Protein AF-A0AB74HRT0-F1 (afdb_monomer_lite)

Foldseek 3Di:
DDLVVVLDQQLFDQPPVRQTGHLRNLVCCCVPPVDQDQEEEDPQNQDVSNVVSNLVSNVVSVHAYEYELHPDPDPVSQVVSPVSDDRPRYDYDDDDDDDDDPPPDD

pLDDT: mean 77.88, std 8.45, range [42.94, 88.19]

Organism: Klebsiella pneumoniae (NCBI:txid573)

Secondary structure (DSSP, 8-state):
--HHHHHHHHH--B-TTS-B-GGGGGGGHHHHHS----EEE-TT---HHHHHHHHHHHHHHT-EEEEE-TT--SHHHHHHHHHT---TTEEEE-S------SS---

Sequence (106 aa):
ETEAETTSNIIGGVTADGKKTGIKALLSAQSQLGLKPRILGVPGHDTQAVSTELLSVAQSLRGFAYLSAYGCKTVEEAIAYRENFSQREGMLIWPDFINFDTVLQA

Structure (mmCIF, N/CA/C/O backbone):
data_AF-A0AB74HRT0-F1
#
_entry.id   AF-A0AB74HRT0-F1
#
loop_
_atom_site.group_PDB
_atom_site.id
_atom_site.type_symbol
_atom_site.label_atom_id
_atom_site.label_alt_id
_atom_site.label_comp_id
_atom_site.label_asym_id
_atom_site.label_entity_id
_atom_site.label_seq_id
_atom_site.pdbx_PDB_ins_code
_atom_site.Cartn_x
_atom_site.Cartn_y
_atom_site.Cartn_z
_atom_site.occupancy
_atom_site.B_iso_or_equiv
_atom_site.auth_seq_id
_atom_site.auth_comp_id
_atom_site.auth_asym_id
_atom_site.auth_atom_id
_atom_site.pdbx_PDB_model_num
ATOM 1 N N . GLU A 1 1 ? -3.477 17.620 -11.665 1.00 48.28 1 GLU A N 1
ATOM 2 C CA . GLU A 1 1 ? -3.332 17.371 -10.216 1.00 48.28 1 GLU A CA 1
ATOM 3 C C . GLU A 1 1 ? -1.865 17.189 -9.903 1.00 48.28 1 GLU A C 1
ATOM 5 O O . GLU A 1 1 ? -1.138 16.681 -10.752 1.00 48.28 1 GLU A O 1
ATOM 10 N N . THR A 1 2 ? -1.415 17.658 -8.746 1.00 62.56 2 THR A N 1
ATOM 11 C CA . THR A 1 2 ? -0.007 17.544 -8.358 1.00 62.56 2 THR A CA 1
ATOM 12 C C . THR A 1 2 ? 0.234 16.153 -7.767 1.00 62.56 2 THR A C 1
ATOM 14 O O . THR A 1 2 ? -0.519 15.731 -6.895 1.00 62.56 2 THR A O 1
ATOM 17 N N . GLU A 1 3 ? 1.282 15.435 -8.185 1.00 63.31 3 GLU A N 1
ATOM 18 C CA . GLU A 1 3 ? 1.591 14.069 -7.698 1.00 63.31 3 GLU A CA 1
ATOM 19 C C . GLU A 1 3 ? 1.662 13.973 -6.161 1.00 63.31 3 GLU A C 1
ATOM 21 O O . GLU A 1 3 ? 1.320 12.949 -5.564 1.00 63.31 3 GLU A O 1
ATOM 26 N N . ALA A 1 4 ? 2.059 15.068 -5.506 1.00 67.25 4 ALA A N 1
ATOM 27 C CA . ALA A 1 4 ? 2.097 15.191 -4.053 1.00 67.25 4 ALA A CA 1
ATOM 28 C C . ALA A 1 4 ? 0.698 15.183 -3.403 1.00 67.25 4 ALA A C 1
ATOM 30 O O . ALA A 1 4 ? 0.509 14.570 -2.352 1.00 67.25 4 ALA A O 1
ATOM 31 N N . GLU A 1 5 ? -0.294 15.822 -4.026 1.00 70.31 5 GLU A N 1
ATOM 32 C CA . GLU A 1 5 ? -1.679 15.831 -3.538 1.00 70.31 5 GLU A CA 1
ATOM 33 C C . GLU A 1 5 ? -2.307 14.447 -3.703 1.00 70.31 5 GLU A C 1
ATOM 35 O O . GLU A 1 5 ? -2.927 13.932 -2.771 1.00 70.31 5 GLU A O 1
ATOM 40 N N . THR A 1 6 ? -2.065 13.796 -4.844 1.00 72.25 6 THR A N 1
ATOM 41 C CA . THR A 1 6 ? -2.503 12.418 -5.095 1.00 72.25 6 THR A CA 1
ATOM 42 C C . THR A 1 6 ? -1.881 11.451 -4.084 1.00 72.25 6 THR A C 1
ATOM 44 O O . THR A 1 6 ? -2.591 10.646 -3.486 1.00 72.25 6 THR A O 1
ATOM 47 N N . THR A 1 7 ? -0.582 11.587 -3.800 1.00 75.44 7 THR A N 1
ATOM 48 C CA . THR A 1 7 ? 0.126 10.788 -2.783 1.00 75.44 7 THR A CA 1
ATOM 49 C C . THR A 1 7 ? -0.482 10.965 -1.387 1.00 75.44 7 THR A C 1
ATOM 51 O O . THR A 1 7 ? -0.743 9.981 -0.691 1.00 75.44 7 THR A O 1
ATOM 54 N N . SER A 1 8 ? -0.759 12.209 -0.987 1.00 76.19 8 SER A N 1
ATOM 55 C CA . SER A 1 8 ? -1.390 12.518 0.303 1.00 76.19 8 SER A CA 1
ATOM 56 C C . SER A 1 8 ? -2.791 11.909 0.415 1.00 76.19 8 SER A C 1
ATOM 58 O O . SER A 1 8 ? -3.128 11.282 1.423 1.00 76.19 8 SER A O 1
ATOM 60 N N . ASN A 1 9 ? -3.589 12.012 -0.650 1.00 80.62 9 ASN A N 1
ATOM 61 C CA . ASN A 1 9 ? -4.940 11.456 -0.697 1.00 80.62 9 ASN A CA 1
ATOM 62 C C . ASN A 1 9 ? -4.947 9.920 -0.633 1.00 80.62 9 ASN A C 1
ATOM 64 O O . ASN A 1 9 ? -5.820 9.341 0.017 1.00 80.62 9 ASN A O 1
ATOM 68 N N . ILE A 1 10 ? -3.968 9.260 -1.262 1.00 79.69 10 ILE A N 1
ATOM 69 C CA . ILE A 1 10 ? -3.825 7.798 -1.241 1.00 79.69 10 ILE A CA 1
ATOM 70 C C . ILE A 1 10 ? -3.439 7.302 0.156 1.00 79.69 10 ILE A C 1
ATOM 72 O O . ILE A 1 10 ? -4.100 6.408 0.688 1.00 79.69 10 ILE A O 1
ATOM 76 N N . ILE A 1 11 ? -2.401 7.879 0.774 1.00 80.75 11 ILE A N 1
ATOM 77 C CA . ILE A 1 11 ? -1.999 7.522 2.147 1.00 80.75 11 ILE A CA 1
ATOM 78 C C . ILE A 1 11 ? -3.176 7.753 3.098 1.00 80.75 11 ILE A C 1
ATOM 80 O O . ILE A 1 11 ? -3.524 6.893 3.917 1.00 80.75 11 ILE A O 1
ATOM 84 N N . GLY A 1 12 ? -3.825 8.902 2.928 1.00 81.50 12 GLY A N 1
ATOM 85 C CA . GLY A 1 12 ? -4.939 9.335 3.740 1.00 81.50 12 GLY A CA 1
ATOM 86 C C . GLY A 1 12 ? -4.540 9.629 5.184 1.00 81.50 12 GLY A C 1
ATOM 87 O O . GLY A 1 12 ? -3.375 9.640 5.590 1.00 81.50 12 GLY A O 1
ATOM 88 N N . GLY A 1 13 ? -5.548 9.889 6.004 1.00 80.44 13 GLY A N 1
ATOM 89 C CA . GLY A 1 13 ? -5.359 10.327 7.377 1.00 80.44 13 GLY A CA 1
ATOM 90 C C . GLY A 1 13 ? -6.538 9.967 8.259 1.00 80.44 13 GLY A C 1
ATOM 91 O O . GLY A 1 13 ? -7.365 9.122 7.919 1.00 80.44 13 GLY A O 1
ATOM 92 N N . VAL A 1 14 ? -6.593 10.611 9.419 1.00 75.81 14 VAL A N 1
ATOM 93 C CA . VAL A 1 14 ? -7.773 10.614 10.282 1.00 75.81 14 VAL A CA 1
ATOM 94 C C . VAL A 1 14 ? -8.360 12.014 10.184 1.00 75.81 14 VAL A C 1
ATOM 96 O O . VAL A 1 14 ? -7.673 12.983 10.501 1.00 75.81 14 VAL A O 1
ATOM 99 N N . THR A 1 15 ? -9.590 12.137 9.692 1.00 75.56 15 THR A N 1
ATOM 100 C CA . THR A 1 15 ? -10.284 13.430 9.683 1.00 75.56 15 THR A CA 1
ATOM 101 C C . THR A 1 15 ? -10.632 13.846 11.112 1.00 75.56 15 THR A C 1
ATOM 103 O O . THR A 1 15 ? -10.642 13.015 12.022 1.00 75.56 15 THR A O 1
ATOM 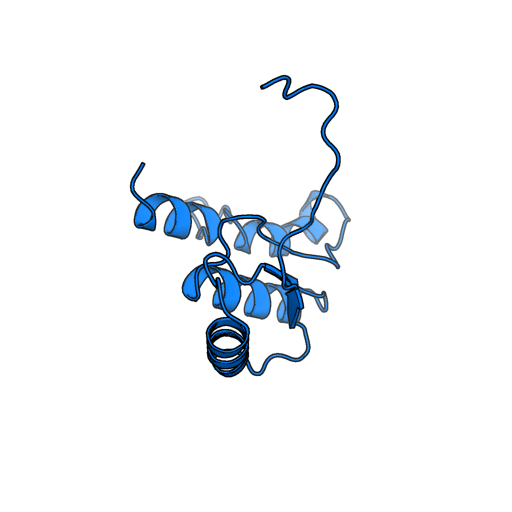106 N N . ALA A 1 16 ? -10.952 15.125 11.323 1.00 71.06 16 ALA A N 1
ATOM 107 C CA . ALA A 1 16 ? -11.369 15.635 12.634 1.00 71.06 16 ALA A CA 1
ATOM 108 C C . ALA A 1 16 ? -12.571 14.864 13.224 1.00 71.06 16 ALA A C 1
ATOM 110 O O . ALA A 1 16 ? -12.677 14.717 14.437 1.00 71.06 16 ALA A O 1
ATOM 111 N N . ASP A 1 17 ? -13.413 14.285 12.362 1.00 71.25 17 ASP A N 1
ATOM 112 C CA . ASP A 1 17 ? -14.556 13.442 12.736 1.00 71.25 17 ASP A CA 1
ATOM 113 C C . ASP A 1 17 ? -14.173 11.991 13.098 1.00 71.25 17 ASP A C 1
ATOM 115 O O . ASP A 1 17 ? -15.039 11.130 13.253 1.00 71.25 17 ASP A O 1
ATOM 119 N N . GLY A 1 18 ? -12.877 11.671 13.160 1.00 73.75 18 GLY A N 1
ATOM 120 C CA . GLY A 1 18 ? -12.369 10.331 13.460 1.00 73.75 18 GLY A CA 1
ATOM 121 C C . GLY A 1 18 ? -12.464 9.333 12.300 1.00 73.75 18 GLY A C 1
ATOM 122 O O . GLY A 1 18 ? -12.160 8.150 12.483 1.00 73.75 18 GLY A O 1
ATOM 123 N N . LYS A 1 19 ? -12.861 9.766 11.093 1.00 77.12 19 LYS A N 1
ATOM 124 C CA . LYS A 1 19 ? -12.926 8.883 9.918 1.00 77.12 19 LYS A CA 1
ATOM 125 C C . LYS A 1 19 ? -11.531 8.678 9.339 1.00 77.12 19 LYS A C 1
ATOM 127 O O . LYS A 1 19 ? -10.826 9.634 9.028 1.00 77.12 19 LYS A O 1
ATOM 132 N N . LYS A 1 20 ? -11.146 7.414 9.163 1.00 81.00 20 LYS A N 1
ATOM 133 C CA . LYS A 1 20 ? -9.913 7.048 8.460 1.00 81.00 20 LYS A CA 1
ATOM 134 C C . LYS A 1 20 ? -10.148 7.113 6.951 1.00 81.00 20 LYS A C 1
ATOM 136 O O . LYS A 1 20 ? -11.142 6.566 6.478 1.00 81.00 20 LYS A O 1
ATOM 141 N N . THR A 1 21 ? -9.245 7.747 6.215 1.00 83.06 21 THR A N 1
ATOM 142 C CA . THR A 1 21 ? -9.284 7.866 4.748 1.00 83.06 21 THR A CA 1
ATOM 143 C C . THR A 1 21 ? -8.093 7.154 4.103 1.00 83.06 21 THR A C 1
ATOM 145 O O . THR A 1 21 ? -7.152 6.765 4.799 1.00 83.06 21 THR A O 1
ATOM 148 N N . GLY A 1 22 ? -8.150 6.943 2.783 1.00 84.62 22 GLY A N 1
ATOM 149 C CA . GLY A 1 22 ? -7.073 6.309 2.016 1.00 84.62 22 GLY A CA 1
ATOM 150 C C . GLY A 1 22 ? -6.742 4.894 2.499 1.00 84.62 22 GLY A C 1
ATOM 151 O O . GLY A 1 22 ? -7.629 4.125 2.879 1.00 84.62 22 GLY A O 1
ATOM 152 N N . ILE A 1 23 ? -5.452 4.562 2.546 1.00 81.44 23 ILE A N 1
ATOM 153 C CA . ILE A 1 23 ? -4.946 3.258 3.005 1.00 81.44 23 ILE A CA 1
ATOM 154 C C . ILE A 1 23 ? -5.348 2.979 4.465 1.00 81.44 23 ILE A C 1
ATOM 156 O O . ILE A 1 23 ? -5.686 1.846 4.820 1.00 81.44 23 ILE A O 1
ATOM 160 N N . LYS A 1 24 ? -5.402 4.003 5.327 1.00 81.12 24 LYS A N 1
ATOM 161 C CA . LYS A 1 24 ? -5.774 3.837 6.747 1.00 81.12 24 LYS A CA 1
ATOM 162 C C . LYS A 1 24 ? -7.224 3.393 6.938 1.00 81.12 24 LYS A C 1
ATOM 164 O O . LYS A 1 24 ? -7.541 2.798 7.972 1.00 81.12 24 LYS A O 1
ATOM 169 N N . ALA A 1 25 ? -8.098 3.625 5.957 1.00 82.69 25 ALA A N 1
ATOM 170 C CA . ALA A 1 25 ? -9.478 3.143 5.985 1.00 82.69 25 ALA A CA 1
ATOM 171 C C . ALA A 1 25 ? -9.559 1.606 5.999 1.00 82.69 25 ALA A C 1
ATOM 173 O O . ALA A 1 25 ? -10.454 1.041 6.628 1.00 82.69 25 ALA A O 1
ATOM 174 N N . LEU A 1 26 ? -8.578 0.919 5.401 1.00 81.12 26 LEU A N 1
ATOM 175 C CA . LEU A 1 26 ? -8.530 -0.545 5.329 1.00 81.12 26 LEU A CA 1
ATOM 176 C C . LEU A 1 26 ? -8.404 -1.204 6.710 1.00 81.12 26 LEU A C 1
ATOM 178 O O . LEU A 1 26 ? -8.872 -2.324 6.904 1.00 81.12 26 LEU A O 1
ATOM 182 N N . LEU A 1 27 ? -7.858 -0.493 7.704 1.00 82.00 27 LEU A N 1
ATOM 183 C CA . LEU A 1 27 ? -7.828 -0.947 9.100 1.00 82.00 27 LEU A CA 1
ATOM 184 C C . LEU A 1 27 ? -9.222 -1.007 9.736 1.00 82.00 27 LEU A C 1
ATOM 186 O O . LEU A 1 27 ? -9.434 -1.766 10.678 1.00 82.00 27 LEU A O 1
ATOM 190 N N . SER A 1 28 ? -10.164 -0.205 9.242 1.00 81.94 28 SER A N 1
ATOM 191 C CA . SER A 1 28 ? -11.550 -0.166 9.720 1.00 81.94 28 SER A CA 1
ATOM 192 C C . SER A 1 28 ? -12.486 -1.071 8.910 1.00 81.94 28 SER A C 1
ATOM 194 O O . SER A 1 28 ? -13.643 -1.245 9.292 1.00 81.94 28 SER A O 1
ATOM 196 N N . ALA A 1 29 ? -12.006 -1.675 7.817 1.00 81.62 29 ALA A N 1
ATOM 197 C CA . ALA A 1 29 ? -12.820 -2.527 6.949 1.00 81.62 29 ALA A CA 1
ATOM 198 C C . ALA A 1 29 ? -13.382 -3.750 7.693 1.00 81.62 29 ALA A C 1
ATOM 200 O O . ALA A 1 29 ? -14.538 -4.114 7.490 1.00 81.62 29 ALA A O 1
ATOM 201 N N . GLN A 1 30 ? -12.613 -4.334 8.620 1.00 81.94 30 GLN A N 1
ATOM 202 C CA . GLN A 1 30 ? -13.077 -5.483 9.402 1.00 81.94 30 GLN A CA 1
ATOM 203 C C . GLN A 1 30 ? -14.269 -5.125 10.299 1.00 81.94 30 GLN A C 1
ATOM 205 O O . GLN A 1 30 ? -15.217 -5.898 10.391 1.00 81.94 30 GLN A O 1
ATOM 210 N N . SER A 1 31 ? -14.241 -3.958 10.943 1.00 82.94 31 SER A N 1
ATOM 211 C CA . SER A 1 31 ? -15.308 -3.500 11.838 1.00 82.94 31 SER A CA 1
ATOM 212 C C . SER A 1 31 ? -16.550 -3.018 11.088 1.00 82.94 31 SER A C 1
ATOM 214 O O . SER A 1 31 ? -17.648 -3.128 11.621 1.00 82.94 31 SER A O 1
ATOM 216 N N . GLN A 1 32 ? -16.393 -2.487 9.873 1.00 83.62 32 GLN A N 1
ATOM 217 C CA . GLN A 1 32 ? -17.508 -1.937 9.092 1.00 83.62 32 GLN A CA 1
ATOM 218 C C . GLN A 1 32 ? -18.167 -2.960 8.164 1.00 83.62 32 GLN A C 1
ATOM 220 O O . GLN A 1 32 ? -19.383 -2.952 8.007 1.00 83.62 32 GLN A O 1
ATOM 225 N N . LEU A 1 33 ? -17.367 -3.819 7.531 1.00 84.25 33 LEU A N 1
ATOM 226 C CA . LEU A 1 33 ? -17.810 -4.712 6.459 1.00 84.25 33 LEU A CA 1
ATOM 227 C C . LEU A 1 33 ? -17.662 -6.194 6.829 1.00 84.25 33 LEU A C 1
ATOM 229 O O . LEU A 1 33 ? -18.044 -7.056 6.046 1.00 84.25 33 LEU A O 1
ATOM 233 N N . GLY A 1 34 ? -17.058 -6.516 7.980 1.00 82.50 34 GLY A N 1
ATOM 234 C CA . GLY A 1 34 ? -16.745 -7.898 8.372 1.00 82.50 34 GLY A CA 1
ATOM 235 C C . GLY A 1 34 ? -15.638 -8.550 7.534 1.00 82.50 34 GLY A C 1
ATOM 236 O O . GLY A 1 34 ? -15.252 -9.690 7.788 1.00 82.50 34 GLY A O 1
ATOM 237 N N . LEU A 1 35 ? -15.095 -7.831 6.550 1.00 84.56 35 LEU A N 1
ATOM 238 C CA . LEU A 1 35 ? -14.058 -8.305 5.647 1.00 84.56 35 LEU A CA 1
ATOM 239 C C . LEU A 1 35 ? -12.699 -7.814 6.128 1.00 84.56 35 LEU A C 1
ATOM 241 O O . LEU A 1 35 ? -12.503 -6.629 6.389 1.00 84.56 35 LEU A O 1
ATOM 245 N N . LYS A 1 36 ? -11.740 -8.734 6.212 1.00 82.31 36 LYS A N 1
ATOM 246 C CA . LYS A 1 36 ? -10.352 -8.414 6.531 1.00 82.31 36 LYS A CA 1
ATOM 247 C C . LYS A 1 36 ? -9.524 -8.441 5.243 1.00 82.31 36 LYS A C 1
ATOM 249 O O . LYS A 1 36 ? -9.232 -9.541 4.770 1.00 82.31 36 LYS A O 1
ATOM 254 N N . PRO A 1 37 ? -9.128 -7.285 4.680 1.00 84.06 37 PRO A N 1
ATOM 255 C CA . PRO A 1 37 ? -8.311 -7.249 3.472 1.00 84.06 37 PRO A CA 1
ATOM 256 C C . PRO A 1 37 ? -6.981 -7.971 3.715 1.00 84.06 37 PRO A C 1
ATOM 258 O O . PRO A 1 37 ? -6.275 -7.670 4.679 1.00 84.06 37 PRO A O 1
ATOM 261 N N . ARG A 1 38 ? -6.657 -8.961 2.875 1.00 85.62 38 ARG A N 1
ATOM 262 C CA . ARG A 1 38 ? -5.401 -9.732 2.966 1.00 85.62 38 ARG A CA 1
ATOM 263 C C . ARG A 1 38 ? -4.432 -9.452 1.827 1.00 85.62 38 ARG A C 1
ATOM 265 O O . ARG A 1 38 ? -3.272 -9.814 1.962 1.00 85.62 38 ARG A O 1
ATOM 272 N N . ILE A 1 39 ? -4.892 -8.819 0.756 1.00 88.19 39 ILE A N 1
ATOM 273 C CA . ILE A 1 39 ? -4.086 -8.429 -0.397 1.00 88.19 39 ILE A CA 1
ATOM 274 C C . ILE A 1 39 ? -4.328 -6.941 -0.621 1.00 88.19 39 ILE A C 1
ATOM 276 O O . ILE A 1 39 ? -5.480 -6.526 -0.739 1.00 88.19 39 ILE A O 1
ATOM 280 N N . LEU A 1 40 ? -3.255 -6.157 -0.622 1.00 85.50 40 LEU A N 1
ATOM 281 C CA . LEU A 1 40 ? -3.261 -4.706 -0.765 1.00 85.50 40 LEU A CA 1
ATOM 282 C C . LEU A 1 40 ? -2.362 -4.312 -1.937 1.00 85.50 40 LEU A C 1
ATOM 284 O O . LEU A 1 40 ? -1.340 -4.952 -2.159 1.00 85.50 40 LEU A O 1
ATOM 288 N N . GLY A 1 41 ? -2.709 -3.251 -2.653 1.00 84.50 41 GLY A N 1
ATOM 289 C CA . GLY A 1 41 ? -1.861 -2.677 -3.696 1.00 84.50 41 GLY A CA 1
ATOM 290 C C . GLY A 1 41 ? -2.422 -1.346 -4.180 1.00 84.50 41 GLY A C 1
ATOM 291 O O . GLY A 1 41 ? -3.629 -1.116 -4.062 1.00 84.50 41 GLY A O 1
ATOM 292 N N . VAL A 1 42 ? -1.553 -0.478 -4.699 1.00 80.31 42 VAL A N 1
ATOM 293 C CA . VAL A 1 42 ? -1.928 0.813 -5.293 1.00 80.31 42 VAL A CA 1
ATOM 294 C C . VAL A 1 42 ? -1.370 0.870 -6.720 1.00 80.31 42 VAL A C 1
ATOM 296 O O . VAL A 1 42 ? -0.282 1.391 -6.955 1.00 80.31 42 VAL A O 1
ATOM 299 N N . PRO A 1 43 ? -2.108 0.332 -7.707 1.00 74.31 43 PRO A N 1
ATOM 300 C CA . PRO A 1 43 ? -1.631 0.286 -9.084 1.00 74.31 43 PRO A CA 1
ATOM 301 C C . PRO A 1 43 ? -1.349 1.694 -9.621 1.00 74.31 43 PRO A C 1
ATOM 303 O O . PRO A 1 43 ? -2.217 2.564 -9.561 1.00 74.31 43 PRO A O 1
ATOM 306 N N . GLY A 1 44 ? -0.147 1.912 -10.158 1.00 67.62 44 GLY A N 1
ATOM 307 C CA . GLY A 1 44 ? 0.211 3.151 -10.858 1.00 67.62 44 GLY A CA 1
ATOM 308 C C . GLY A 1 44 ? 0.568 4.347 -9.967 1.00 67.62 44 GLY A C 1
ATOM 309 O O . GLY A 1 44 ? 0.899 5.402 -10.495 1.00 67.62 44 GLY A O 1
ATOM 310 N N . HIS A 1 45 ? 0.534 4.213 -8.636 1.00 70.31 45 HIS A N 1
ATOM 311 C CA . HIS A 1 45 ? 0.895 5.296 -7.708 1.00 70.31 45 HIS A CA 1
ATOM 312 C C . HIS A 1 45 ? 1.668 4.798 -6.472 1.00 70.31 45 HIS A C 1
ATOM 314 O O . HIS A 1 45 ? 1.494 5.304 -5.363 1.00 70.3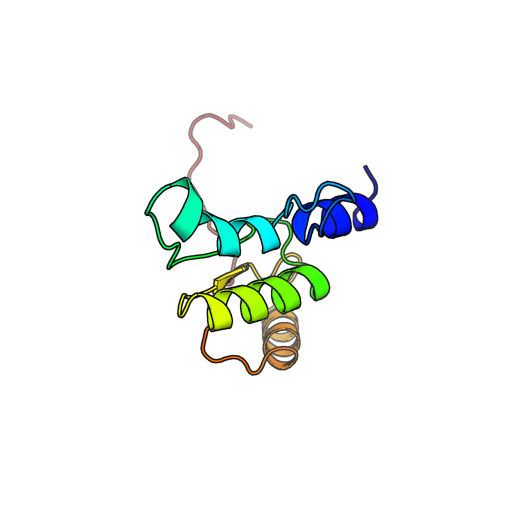1 45 HIS A O 1
ATOM 320 N N . ASP A 1 46 ? 2.566 3.832 -6.662 1.00 65.25 46 ASP A N 1
ATOM 321 C CA . ASP A 1 46 ? 3.434 3.284 -5.611 1.00 65.25 46 ASP A CA 1
ATOM 322 C C . ASP A 1 46 ? 4.697 4.147 -5.400 1.00 65.25 46 ASP A C 1
ATOM 324 O O . ASP A 1 46 ? 5.841 3.698 -5.542 1.00 65.25 46 ASP A O 1
ATOM 328 N N . THR A 1 47 ? 4.516 5.427 -5.056 1.00 75.31 47 THR A N 1
ATOM 329 C CA . THR A 1 47 ? 5.644 6.258 -4.597 1.00 75.31 47 THR A CA 1
ATOM 330 C C . THR A 1 47 ? 6.207 5.694 -3.290 1.00 75.31 47 THR A C 1
ATOM 332 O O . THR A 1 47 ? 5.503 5.031 -2.527 1.00 75.31 47 THR A O 1
ATOM 335 N N . GLN A 1 48 ? 7.477 5.971 -2.980 1.00 76.56 48 GLN A N 1
ATOM 336 C CA . GLN A 1 48 ? 8.134 5.419 -1.785 1.00 76.56 48 GLN A CA 1
ATOM 337 C C . GLN A 1 48 ? 7.336 5.664 -0.488 1.00 76.56 48 GLN A C 1
ATOM 339 O O . GLN A 1 48 ? 7.264 4.786 0.377 1.00 76.56 48 GLN A O 1
ATOM 344 N N . ALA A 1 49 ? 6.703 6.834 -0.366 1.00 80.62 49 ALA A N 1
ATOM 345 C CA . ALA A 1 49 ? 5.867 7.182 0.780 1.00 80.62 49 ALA A CA 1
ATOM 346 C C . ALA A 1 49 ? 4.588 6.328 0.857 1.00 80.62 49 ALA A C 1
ATOM 348 O O . ALA A 1 49 ? 4.262 5.812 1.927 1.00 80.62 49 ALA A O 1
ATOM 349 N N . VAL A 1 50 ? 3.898 6.128 -0.274 1.00 81.81 50 VAL A N 1
ATOM 350 C CA . VAL A 1 50 ? 2.690 5.288 -0.359 1.00 81.81 50 VAL A CA 1
ATOM 351 C C . VAL A 1 50 ? 3.023 3.846 -0.003 1.00 81.81 50 VAL A C 1
ATOM 353 O O . VAL A 1 50 ? 2.365 3.257 0.852 1.00 81.81 50 VAL A O 1
ATOM 356 N N . SER A 1 51 ? 4.087 3.303 -0.591 1.00 82.75 51 SER A N 1
ATOM 357 C CA . SER A 1 51 ? 4.528 1.926 -0.364 1.00 82.75 51 SER A CA 1
ATOM 358 C C . SER A 1 51 ? 4.916 1.672 1.088 1.00 82.75 51 SER A C 1
ATOM 360 O O . SER A 1 51 ? 4.572 0.633 1.649 1.00 82.75 51 SER A O 1
ATOM 362 N N . THR A 1 52 ? 5.572 2.636 1.738 1.00 84.88 52 THR A N 1
ATOM 363 C CA . THR A 1 52 ? 5.948 2.526 3.157 1.00 84.88 52 THR A CA 1
ATOM 364 C C . THR A 1 52 ? 4.716 2.424 4.061 1.00 84.88 52 THR A C 1
ATOM 366 O O . THR A 1 52 ? 4.638 1.541 4.919 1.00 84.88 52 THR A O 1
ATOM 369 N N . GLU A 1 53 ? 3.725 3.290 3.848 1.00 85.12 53 GLU A N 1
ATOM 370 C CA . GLU A 1 53 ? 2.468 3.262 4.605 1.00 85.12 53 GLU A CA 1
ATOM 371 C C . GLU A 1 53 ? 1.649 2.003 4.298 1.00 85.12 53 GLU A C 1
ATOM 373 O O . GLU A 1 53 ? 1.092 1.376 5.204 1.00 85.12 53 GLU A O 1
ATOM 378 N N . LEU A 1 54 ? 1.626 1.573 3.036 1.00 84.50 54 LEU A N 1
ATOM 379 C CA . LEU A 1 54 ? 0.921 0.371 2.608 1.00 84.50 54 LEU A CA 1
ATOM 380 C C . LEU A 1 54 ? 1.506 -0.895 3.250 1.00 84.50 54 LEU A C 1
ATOM 382 O O . LEU A 1 54 ? 0.749 -1.750 3.711 1.00 84.50 54 LEU A O 1
ATOM 386 N N . LEU A 1 55 ? 2.833 -0.989 3.371 1.00 85.31 55 LEU A N 1
ATOM 387 C CA . LEU A 1 55 ? 3.505 -2.083 4.077 1.00 85.31 55 LEU A CA 1
ATOM 388 C C . LEU A 1 55 ? 3.210 -2.071 5.584 1.00 85.31 55 LEU A C 1
ATOM 390 O O . LEU A 1 55 ? 2.953 -3.126 6.167 1.00 85.31 55 LEU A O 1
ATOM 394 N N . SER A 1 56 ? 3.181 -0.893 6.210 1.00 87.31 56 SER A N 1
ATOM 395 C CA . SER A 1 56 ? 2.811 -0.736 7.626 1.00 87.31 56 SER A CA 1
ATOM 396 C C . SER A 1 56 ? 1.375 -1.215 7.902 1.00 87.31 56 SER A C 1
ATOM 398 O O . SER A 1 56 ? 1.098 -1.964 8.852 1.00 87.31 56 SER A O 1
ATOM 400 N N . VAL A 1 57 ? 0.439 -0.864 7.015 1.00 85.94 57 VAL A N 1
ATOM 401 C CA . VAL A 1 57 ? -0.952 -1.325 7.105 1.00 85.94 57 VAL A CA 1
ATOM 402 C C . VAL A 1 57 ? -1.077 -2.816 6.781 1.00 85.94 57 VAL A C 1
ATOM 404 O O . VAL A 1 57 ? -1.817 -3.521 7.475 1.00 85.94 57 VAL A O 1
ATOM 407 N N . ALA A 1 58 ? -0.315 -3.336 5.816 1.00 85.94 58 ALA A N 1
ATOM 408 C CA . ALA A 1 58 ? -0.266 -4.766 5.513 1.00 85.94 58 ALA A CA 1
ATOM 409 C C . ALA A 1 58 ? 0.189 -5.589 6.729 1.00 85.94 58 ALA A C 1
ATOM 411 O O . ALA A 1 58 ? -0.457 -6.584 7.065 1.00 85.94 58 ALA A O 1
ATOM 412 N N . GLN A 1 59 ? 1.219 -5.140 7.453 1.00 86.00 59 GLN A N 1
ATOM 413 C CA . GLN A 1 59 ? 1.673 -5.778 8.695 1.00 86.00 59 GLN A CA 1
ATOM 414 C C . GLN A 1 59 ? 0.578 -5.815 9.761 1.00 86.00 59 GLN A C 1
ATOM 416 O O . GLN A 1 59 ? 0.293 -6.871 10.335 1.00 86.00 59 GLN A O 1
ATOM 421 N N . SER A 1 60 ? -0.100 -4.687 9.969 1.00 85.38 60 SER A N 1
ATOM 422 C CA . SER A 1 60 ? -1.201 -4.574 10.934 1.00 85.38 60 SER A CA 1
ATOM 423 C C . SER A 1 60 ? -2.361 -5.517 10.593 1.00 85.38 60 SER A C 1
ATOM 425 O O . SER A 1 60 ? -2.922 -6.193 11.461 1.00 85.38 60 SER A O 1
ATOM 427 N N . LEU A 1 61 ? -2.695 -5.629 9.306 1.00 84.31 61 LEU A N 1
ATOM 428 C CA . LEU A 1 61 ? -3.740 -6.523 8.814 1.00 84.31 61 LEU A CA 1
ATOM 429 C C . LEU A 1 61 ? -3.271 -7.978 8.673 1.00 84.31 61 LEU A C 1
ATOM 431 O O . LEU A 1 61 ? -4.094 -8.852 8.399 1.00 84.31 61 LEU A O 1
ATOM 435 N N . ARG A 1 62 ? -1.988 -8.294 8.898 1.00 84.44 62 ARG A N 1
ATOM 436 C CA . ARG A 1 62 ? -1.385 -9.593 8.534 1.00 84.44 62 ARG A CA 1
ATOM 437 C C . ARG A 1 62 ? -1.695 -9.976 7.077 1.00 84.44 62 ARG A C 1
ATOM 439 O O . ARG A 1 62 ? -2.005 -11.135 6.774 1.00 84.44 62 ARG A O 1
ATOM 446 N N . GLY A 1 63 ? -1.734 -8.969 6.213 1.00 85.81 63 GLY A N 1
ATOM 447 C CA . GLY A 1 63 ? -1.942 -9.078 4.779 1.00 85.81 63 GLY A CA 1
ATOM 448 C C . GLY A 1 63 ? -0.622 -9.028 4.023 1.00 85.81 63 GLY A C 1
ATOM 449 O O . GLY A 1 63 ? 0.454 -9.076 4.615 1.00 85.81 63 GLY A O 1
ATOM 450 N N . PHE A 1 64 ? -0.739 -8.939 2.709 1.00 85.44 64 PHE A N 1
ATOM 451 C CA . PHE A 1 64 ? 0.368 -8.885 1.780 1.00 85.44 64 PHE A CA 1
ATOM 452 C C . PHE A 1 64 ? 0.159 -7.719 0.810 1.00 85.44 64 PHE A C 1
ATOM 454 O O . PHE A 1 64 ? -0.959 -7.476 0.358 1.00 85.44 64 PHE A O 1
ATOM 461 N N . ALA A 1 65 ? 1.223 -6.982 0.538 1.00 86.50 65 ALA A N 1
ATOM 462 C CA . ALA A 1 65 ? 1.270 -5.779 -0.266 1.00 86.50 65 ALA A CA 1
ATOM 463 C C . ALA A 1 65 ? 1.959 -6.066 -1.600 1.00 86.50 65 ALA A C 1
ATOM 465 O O . ALA A 1 65 ? 3.111 -6.504 -1.623 1.00 86.50 65 ALA A O 1
ATOM 466 N N . TYR A 1 66 ? 1.267 -5.792 -2.699 1.00 86.00 66 TYR A N 1
ATOM 467 C CA . TYR A 1 66 ? 1.847 -5.775 -4.031 1.00 86.00 66 TYR A CA 1
ATOM 468 C C . TYR A 1 66 ? 2.194 -4.346 -4.403 1.00 86.00 66 TYR A C 1
ATOM 470 O O . TYR A 1 66 ? 1.321 -3.483 -4.464 1.00 86.00 66 TYR A O 1
ATOM 478 N N . LEU A 1 67 ? 3.485 -4.133 -4.623 1.00 81.19 67 LEU A N 1
ATOM 479 C CA . LEU A 1 67 ? 4.044 -2.862 -5.040 1.00 81.19 67 LEU A CA 1
ATOM 480 C C . LEU A 1 67 ? 4.417 -2.996 -6.510 1.00 81.19 67 LEU A C 1
ATOM 482 O O . LEU A 1 67 ? 5.226 -3.852 -6.873 1.00 81.19 67 LEU A O 1
ATOM 486 N N . SER A 1 68 ? 3.823 -2.169 -7.355 1.00 71.94 68 SER A N 1
ATOM 487 C CA . SER A 1 68 ? 4.357 -1.908 -8.683 1.00 71.94 68 SER A CA 1
ATOM 488 C C . SER A 1 68 ? 5.604 -1.041 -8.518 1.00 71.94 68 SER A C 1
ATOM 490 O O . SER A 1 68 ? 5.598 -0.064 -7.773 1.00 71.94 68 SER A O 1
ATOM 492 N N . ALA A 1 69 ? 6.714 -1.405 -9.160 1.00 67.38 69 ALA A N 1
ATOM 493 C CA . ALA A 1 69 ? 7.913 -0.563 -9.185 1.00 67.38 69 ALA A CA 1
ATOM 494 C C . ALA A 1 69 ? 7.673 0.646 -10.114 1.00 67.38 69 ALA A C 1
ATOM 496 O O . ALA A 1 69 ? 8.244 0.739 -11.202 1.00 67.38 69 ALA A O 1
ATOM 497 N N . TYR A 1 70 ? 6.737 1.518 -9.728 1.00 66.81 70 TYR A N 1
ATOM 498 C CA . TYR A 1 70 ? 6.198 2.569 -10.581 1.00 66.81 70 TYR A CA 1
ATOM 499 C C . TYR A 1 70 ? 7.305 3.531 -11.021 1.00 66.81 70 TYR A C 1
ATOM 501 O O . TYR A 1 70 ? 7.974 4.154 -10.199 1.00 66.81 70 TYR A O 1
ATOM 509 N N . GLY A 1 71 ? 7.499 3.637 -12.337 1.00 64.44 71 GLY A N 1
ATOM 510 C CA . GLY A 1 71 ? 8.519 4.494 -12.942 1.00 64.44 71 GLY A CA 1
ATOM 511 C C . GLY A 1 71 ? 9.911 3.867 -13.085 1.00 64.44 71 GLY A C 1
ATOM 512 O O . GLY A 1 71 ? 10.757 4.484 -13.730 1.00 64.44 71 GLY A O 1
ATOM 513 N N . CYS A 1 72 ? 10.155 2.655 -12.569 1.00 66.31 72 CYS A N 1
ATOM 514 C CA . CYS A 1 72 ? 11.423 1.948 -12.774 1.00 66.31 72 CYS A CA 1
ATOM 515 C C . CYS A 1 72 ? 11.487 1.372 -14.195 1.00 66.31 72 CYS A C 1
ATOM 517 O O . CYS A 1 72 ? 10.771 0.425 -14.535 1.00 66.31 72 CYS A O 1
ATOM 519 N N . LYS A 1 73 ? 12.364 1.930 -15.033 1.00 69.25 73 LYS A N 1
ATOM 520 C CA . LYS A 1 73 ? 12.558 1.481 -16.424 1.00 69.25 73 LYS A CA 1
ATOM 521 C C . LYS A 1 73 ? 13.620 0.394 -16.530 1.00 69.25 73 LYS A C 1
ATOM 523 O O . LYS A 1 73 ? 13.628 -0.358 -17.502 1.00 69.25 73 LYS A O 1
ATOM 528 N N . THR A 1 74 ? 14.507 0.319 -15.544 1.00 77.44 74 THR A N 1
ATOM 529 C CA . THR A 1 74 ? 15.633 -0.618 -15.508 1.00 77.44 74 THR A CA 1
ATOM 530 C C . THR A 1 74 ? 15.546 -1.559 -14.309 1.00 77.44 74 THR A C 1
ATOM 532 O O . THR A 1 74 ? 14.866 -1.279 -13.318 1.00 77.44 74 THR A O 1
ATOM 535 N N . VAL A 1 75 ? 16.237 -2.699 -14.402 1.00 79.88 75 VAL A N 1
ATOM 536 C CA . VAL A 1 75 ? 16.289 -3.697 -13.322 1.00 79.88 75 VAL A CA 1
ATOM 537 C C . VAL A 1 75 ? 17.006 -3.114 -12.103 1.00 79.88 75 VAL A C 1
ATOM 539 O O . VAL A 1 75 ? 16.602 -3.355 -10.969 1.00 79.88 75 VAL A O 1
ATOM 542 N N . GLU A 1 76 ? 18.045 -2.313 -12.328 1.00 81.38 76 GLU A N 1
ATOM 543 C CA . GLU A 1 76 ? 18.856 -1.680 -11.292 1.00 81.38 76 GLU A CA 1
ATOM 544 C C . GLU A 1 76 ? 18.027 -0.710 -10.442 1.00 81.38 76 GLU A C 1
ATOM 546 O O . GLU A 1 76 ? 18.114 -0.733 -9.215 1.00 81.38 76 GLU A O 1
ATOM 551 N N . GLU A 1 77 ? 17.165 0.091 -11.076 1.00 77.88 77 GLU A N 1
ATOM 552 C CA . GLU A 1 77 ? 16.228 0.979 -10.378 1.00 77.88 77 GLU A CA 1
ATOM 553 C C . GLU A 1 77 ? 15.220 0.191 -9.536 1.00 77.88 77 GLU A C 1
ATOM 555 O O . GLU A 1 77 ? 14.923 0.582 -8.407 1.00 77.88 77 GLU A O 1
ATOM 560 N N . ALA A 1 78 ? 14.723 -0.941 -10.046 1.00 78.75 78 ALA A N 1
ATOM 561 C CA . ALA A 1 78 ? 13.805 -1.800 -9.302 1.00 78.75 78 ALA A CA 1
ATOM 562 C C . ALA A 1 78 ? 14.492 -2.469 -8.094 1.00 78.75 78 ALA A C 1
ATOM 564 O O . ALA A 1 78 ? 13.886 -2.586 -7.026 1.00 78.75 78 ALA A O 1
ATOM 565 N N . ILE A 1 79 ? 15.764 -2.865 -8.227 1.00 82.38 79 ILE A N 1
ATOM 566 C CA . ILE A 1 79 ? 16.568 -3.391 -7.113 1.00 82.38 79 ILE A CA 1
ATOM 567 C C . ILE A 1 79 ? 16.788 -2.300 -6.060 1.00 82.38 79 ILE A C 1
ATOM 569 O O . ILE A 1 79 ? 16.479 -2.526 -4.892 1.00 82.38 79 ILE A O 1
ATOM 573 N N . ALA A 1 80 ? 17.228 -1.105 -6.462 1.00 83.94 80 ALA A N 1
ATOM 574 C CA . ALA A 1 80 ? 17.411 0.022 -5.546 1.00 83.94 80 ALA A CA 1
ATOM 575 C C . ALA A 1 80 ? 16.096 0.407 -4.846 1.00 83.94 80 ALA A C 1
ATOM 577 O O . ALA A 1 80 ? 16.072 0.702 -3.652 1.00 83.94 80 ALA A O 1
ATOM 578 N N . TYR A 1 81 ? 14.966 0.341 -5.557 1.00 80.75 81 TYR A N 1
ATOM 579 C CA . TYR A 1 81 ? 13.651 0.541 -4.960 1.00 80.75 81 TYR A CA 1
ATOM 580 C C . TYR A 1 81 ? 13.338 -0.535 -3.912 1.00 80.75 81 TYR A C 1
ATOM 582 O O . TYR A 1 81 ? 12.890 -0.201 -2.815 1.00 80.75 81 TYR A O 1
ATOM 590 N N . ARG A 1 82 ? 13.627 -1.812 -4.205 1.00 81.31 82 ARG A N 1
ATOM 591 C CA . ARG A 1 82 ? 13.431 -2.930 -3.269 1.00 81.31 82 ARG A CA 1
ATOM 592 C C . ARG A 1 82 ? 14.258 -2.781 -1.993 1.00 81.31 82 ARG A C 1
ATOM 594 O O . ARG A 1 82 ? 13.765 -3.199 -0.946 1.00 81.31 82 ARG A O 1
ATOM 601 N N . GLU A 1 83 ? 15.460 -2.213 -2.066 1.00 84.81 83 GLU A N 1
ATOM 602 C CA . GLU A 1 83 ? 16.344 -1.989 -0.910 1.00 84.81 83 GLU A CA 1
ATOM 603 C C . GLU A 1 83 ? 15.759 -1.014 0.120 1.00 84.81 83 GLU A C 1
ATOM 605 O O . GLU A 1 83 ? 16.036 -1.142 1.311 1.00 84.81 83 GLU A O 1
ATOM 610 N N . ASN A 1 84 ? 14.881 -0.098 -0.300 1.00 82.25 84 ASN A N 1
ATOM 611 C CA . ASN A 1 84 ? 14.202 0.824 0.619 1.00 82.25 84 ASN A CA 1
ATOM 612 C C . ASN A 1 84 ? 13.211 0.125 1.563 1.00 82.25 84 ASN A C 1
ATOM 614 O O . ASN A 1 84 ? 12.756 0.726 2.538 1.00 82.25 84 ASN A O 1
ATOM 618 N N . PHE A 1 85 ? 12.861 -1.132 1.283 1.00 82.88 85 PHE A N 1
ATOM 619 C CA . PHE A 1 85 ? 11.868 -1.890 2.032 1.00 82.88 85 PHE A 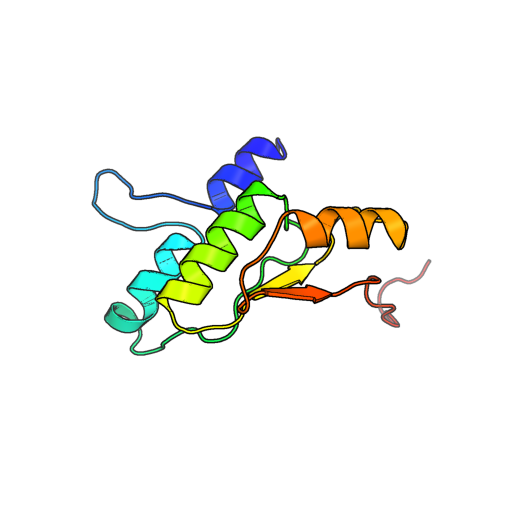CA 1
ATOM 620 C C . PHE A 1 85 ? 12.505 -3.144 2.632 1.00 82.88 85 PHE A C 1
ATOM 622 O O . PHE A 1 85 ? 13.221 -3.888 1.973 1.00 82.88 85 PHE A O 1
ATOM 629 N N . SER A 1 86 ? 12.216 -3.442 3.892 1.00 82.44 86 SER A N 1
ATOM 630 C CA . SER A 1 86 ? 12.686 -4.665 4.569 1.00 82.44 86 SER A CA 1
ATOM 631 C C . SER A 1 86 ? 11.535 -5.535 5.071 1.00 82.44 86 SER A C 1
ATOM 633 O O . SER A 1 86 ? 11.745 -6.625 5.601 1.00 82.44 86 SER A O 1
ATOM 635 N N . GLN A 1 87 ? 10.301 -5.071 4.876 1.00 82.31 87 GLN A N 1
ATOM 636 C CA . GLN A 1 87 ? 9.091 -5.741 5.313 1.00 82.31 87 GLN A CA 1
ATOM 637 C C . GLN A 1 87 ? 8.871 -7.032 4.510 1.00 82.31 87 GLN A C 1
ATOM 639 O O . GLN A 1 87 ? 8.964 -7.048 3.281 1.00 82.31 87 GLN A O 1
ATOM 644 N N . ARG A 1 88 ? 8.548 -8.127 5.211 1.00 82.81 88 ARG A N 1
ATOM 645 C CA . ARG A 1 88 ? 8.280 -9.444 4.603 1.00 82.81 88 ARG A CA 1
ATOM 646 C C . ARG A 1 88 ? 6.953 -9.464 3.846 1.00 82.81 88 ARG A C 1
ATOM 648 O O . ARG A 1 88 ? 6.750 -10.276 2.954 1.00 82.81 88 ARG A O 1
ATOM 655 N N . GLU A 1 89 ? 6.049 -8.581 4.238 1.00 82.06 89 GLU A N 1
ATOM 656 C CA . GLU A 1 89 ? 4.693 -8.464 3.725 1.00 82.06 89 GLU A CA 1
ATOM 657 C C . GLU A 1 89 ? 4.636 -7.750 2.364 1.00 82.06 89 GLU A C 1
ATOM 659 O O . GLU A 1 89 ? 3.540 -7.553 1.861 1.00 82.06 89 GLU A O 1
ATOM 664 N N . GLY A 1 90 ? 5.773 -7.362 1.772 1.00 82.50 90 GLY A N 1
ATOM 665 C CA . GLY A 1 90 ? 5.852 -6.696 0.471 1.00 82.50 90 GLY A CA 1
ATOM 666 C C . GLY A 1 90 ? 6.429 -7.575 -0.635 1.00 82.50 90 GLY A C 1
ATOM 667 O O . GLY A 1 90 ? 7.510 -8.145 -0.480 1.00 82.50 90 GLY A O 1
ATOM 668 N N . MET A 1 91 ? 5.753 -7.622 -1.783 1.00 84.31 91 MET A N 1
ATOM 669 C CA . MET A 1 91 ? 6.289 -8.170 -3.033 1.00 84.31 91 MET A CA 1
ATOM 670 C C . MET A 1 91 ? 6.295 -7.080 -4.085 1.00 84.31 91 MET A C 1
ATOM 672 O O . MET A 1 91 ? 5.260 -6.496 -4.409 1.00 84.31 91 MET A O 1
ATOM 676 N N . LEU A 1 92 ? 7.491 -6.836 -4.605 1.00 83.69 92 LEU A N 1
ATOM 677 C CA . LEU A 1 92 ? 7.701 -5.954 -5.733 1.00 83.69 92 LEU A CA 1
ATOM 678 C C . LEU A 1 92 ? 7.391 -6.722 -7.020 1.00 83.69 92 LEU A C 1
ATOM 680 O O . LEU A 1 92 ? 7.897 -7.830 -7.206 1.00 83.69 92 LEU A O 1
ATOM 684 N N . ILE A 1 93 ? 6.565 -6.141 -7.883 1.00 82.56 93 ILE A N 1
ATOM 685 C CA . ILE A 1 93 ? 6.215 -6.686 -9.194 1.00 82.56 93 ILE A CA 1
ATOM 686 C C . ILE A 1 93 ? 6.805 -5.761 -10.262 1.00 82.56 93 ILE A C 1
ATOM 688 O O . ILE A 1 93 ? 6.490 -4.572 -10.315 1.00 82.56 93 ILE A O 1
ATOM 692 N N . TRP A 1 94 ? 7.689 -6.328 -11.083 1.00 78.94 94 TRP A N 1
ATOM 693 C CA . TRP A 1 94 ? 8.345 -5.699 -12.230 1.00 78.94 94 TRP A CA 1
ATOM 694 C C . TRP A 1 94 ? 8.739 -6.804 -13.232 1.00 78.94 94 TRP A C 1
ATOM 696 O O . TRP A 1 94 ? 9.099 -7.897 -12.778 1.00 78.94 94 TRP A O 1
ATOM 706 N N . PRO A 1 95 ? 8.734 -6.570 -14.559 1.00 77.56 95 PRO A N 1
ATOM 707 C CA . PRO A 1 95 ? 8.336 -5.353 -15.274 1.00 77.56 95 PRO A CA 1
ATOM 708 C C . PRO A 1 95 ? 6.815 -5.211 -15.403 1.00 77.56 95 PRO A C 1
ATOM 710 O O . PRO A 1 95 ? 6.057 -6.058 -14.930 1.00 77.56 95 PRO A O 1
ATOM 713 N N . ASP A 1 96 ? 6.383 -4.115 -16.027 1.00 70.00 96 ASP A N 1
ATOM 714 C CA . ASP A 1 96 ? 4.968 -3.838 -16.264 1.00 70.00 96 ASP A CA 1
ATOM 715 C C . ASP A 1 96 ? 4.322 -4.886 -17.187 1.00 70.00 96 ASP A C 1
ATOM 717 O O . ASP A 1 96 ? 4.984 -5.513 -18.022 1.00 70.00 96 ASP A O 1
ATOM 721 N N . PHE A 1 97 ? 3.015 -5.092 -17.030 1.00 68.62 97 PHE A N 1
ATOM 722 C CA . PHE A 1 97 ? 2.300 -6.131 -17.770 1.00 68.62 97 PHE A CA 1
ATOM 723 C C . PHE A 1 97 ? 2.164 -5.769 -19.254 1.00 68.62 97 PHE A C 1
ATOM 725 O O . PHE A 1 97 ? 1.610 -4.730 -19.607 1.00 68.62 97 PHE A O 1
ATOM 732 N N . ILE A 1 98 ? 2.585 -6.673 -20.141 1.00 71.62 98 ILE A N 1
ATOM 733 C CA . ILE A 1 98 ? 2.281 -6.582 -21.573 1.00 71.62 98 ILE A CA 1
ATOM 734 C C . ILE A 1 98 ? 0.897 -7.200 -21.787 1.00 71.62 98 ILE A C 1
ATOM 736 O O . ILE A 1 98 ? 0.757 -8.422 -21.786 1.00 71.62 98 ILE A O 1
ATOM 740 N N . ASN A 1 99 ? -0.127 -6.362 -21.952 1.00 69.25 99 ASN A N 1
ATOM 741 C CA . ASN A 1 99 ? -1.478 -6.809 -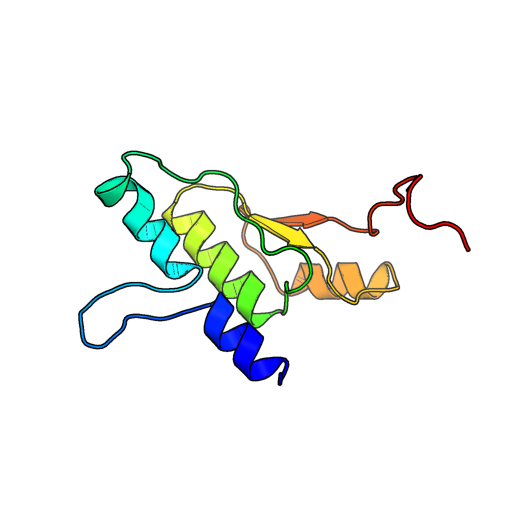22.286 1.00 69.25 99 ASN A CA 1
ATOM 742 C C . ASN A 1 99 ? -1.786 -6.574 -23.766 1.00 69.25 99 ASN A C 1
ATOM 744 O O . ASN A 1 99 ? -1.476 -5.524 -24.324 1.00 69.25 99 ASN A O 1
ATOM 748 N N . PHE A 1 100 ? -2.424 -7.564 -24.391 1.00 74.81 100 PHE A N 1
ATOM 749 C CA . PHE A 1 100 ? -2.977 -7.429 -25.733 1.00 74.81 100 PHE A CA 1
ATOM 750 C C . PHE A 1 100 ? -4.333 -6.721 -25.637 1.00 74.81 100 PHE A C 1
ATOM 752 O O . PHE A 1 100 ? -5.324 -7.328 -25.229 1.00 74.81 100 PHE A O 1
ATOM 759 N N . ASP A 1 101 ? -4.359 -5.431 -25.968 1.00 70.69 101 ASP A N 1
ATOM 760 C CA . ASP A 1 101 ? 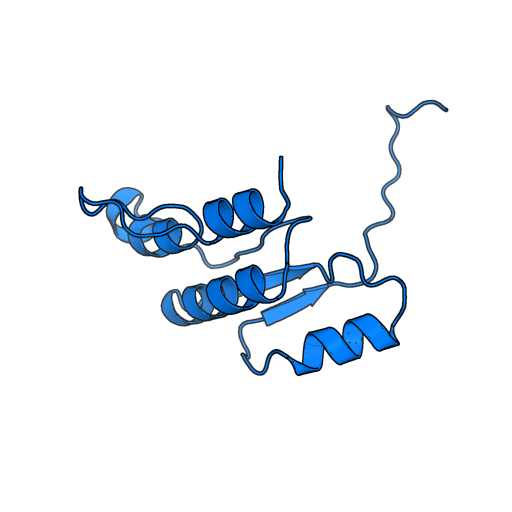-5.588 -4.641 -26.034 1.00 70.69 101 ASP A CA 1
ATOM 761 C C . ASP A 1 101 ? -6.207 -4.744 -27.439 1.00 70.69 101 ASP A C 1
ATOM 763 O O . ASP A 1 101 ? -5.522 -4.598 -28.449 1.00 70.69 101 ASP A O 1
ATOM 767 N N . THR A 1 102 ? -7.511 -5.019 -27.502 1.00 75.88 102 THR A N 1
ATOM 768 C CA . THR A 1 102 ? -8.278 -5.117 -28.760 1.00 75.88 102 THR A CA 1
ATOM 769 C C . THR A 1 102 ? -9.069 -3.846 -29.080 1.00 75.88 102 THR A C 1
ATOM 771 O O . THR A 1 102 ? -9.648 -3.752 -30.161 1.00 75.88 102 THR A O 1
ATOM 774 N N . VAL A 1 103 ? -9.101 -2.873 -28.161 1.00 74.06 103 VAL A N 1
ATOM 775 C CA . VAL A 1 103 ? -9.890 -1.635 -28.259 1.00 74.06 103 VAL A CA 1
ATOM 776 C C . VAL A 1 103 ? -9.014 -0.429 -28.624 1.00 74.06 103 VAL A C 1
ATO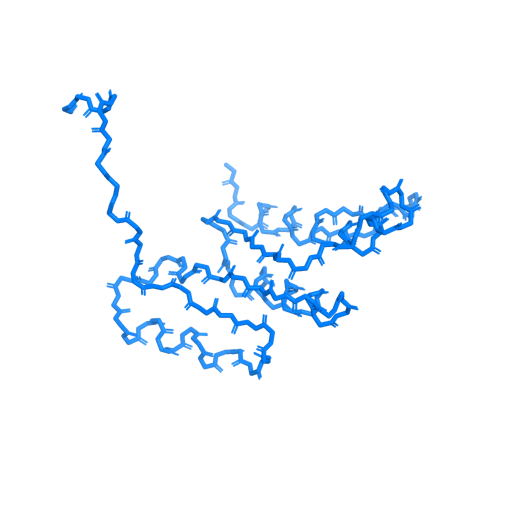M 778 O O . VAL A 1 103 ? -9.496 0.496 -29.277 1.00 74.06 103 VAL A O 1
ATOM 781 N N . LEU A 1 104 ? -7.717 -0.453 -28.300 1.00 57.44 104 LEU A N 1
ATOM 782 C CA . LEU A 1 104 ? -6.733 0.508 -28.814 1.00 57.44 104 LEU A CA 1
ATOM 783 C C . LEU A 1 104 ? -6.329 0.145 -30.255 1.00 57.44 104 LEU A C 1
ATOM 785 O O . LEU A 1 104 ? -5.308 -0.491 -30.509 1.00 57.44 104 LEU A O 1
ATOM 789 N N . GLN A 1 105 ? -7.154 0.550 -31.222 1.00 48.53 105 GLN A N 1
ATOM 790 C CA . GLN A 1 105 ? -6.694 0.722 -32.599 1.00 48.53 105 GLN A CA 1
ATOM 791 C C . GLN A 1 105 ? -5.865 2.010 -32.702 1.00 48.53 105 GLN A C 1
ATOM 793 O O . GLN A 1 105 ? -6.433 3.086 -32.557 1.00 48.53 105 GLN A O 1
ATOM 798 N N . ALA A 1 106 ? -4.579 1.834 -33.033 1.00 42.94 106 ALA A N 1
ATOM 799 C CA . ALA A 1 106 ? -3.623 2.797 -33.609 1.00 42.94 106 ALA A CA 1
ATOM 800 C C . ALA A 1 106 ? -3.327 4.095 -32.832 1.00 42.94 106 ALA A C 1
ATOM 802 O O . ALA A 1 106 ? -4.199 4.984 -32.746 1.00 42.94 106 ALA A O 1
#

Radius of gyration: 15.55 Å; chains: 1; bounding box: 37×27×47 Å

InterPro domains:
  IPR035089 Tail sheath protein, subtilisin-like domain [PF04984] (18-103)
  IPR052042 Tail sheath structural protein [PTHR35861] (3-104)